Protein AF-A0A4Q5TP19-F1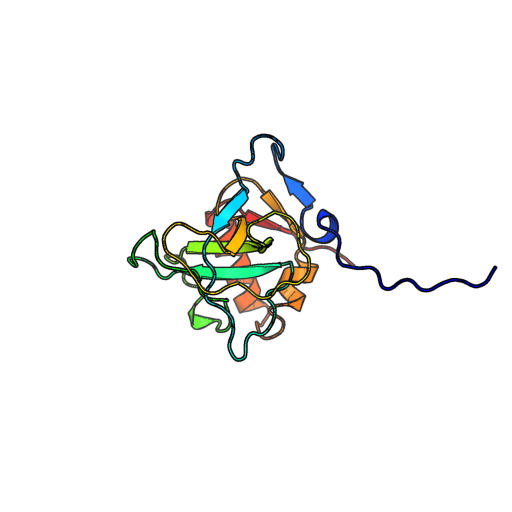 (afdb_monomer_lite)

Secondary structure (DSSP, 8-state):
--------PPPGGGTEEEES-TTT-TTEEEE-BPPPGGGPPEETT-EEEE-TTS-TTSPBEE--SGGG--TTSEEEEEEEETTEE-SEEPPPPP-TT---EEEE-SSSEEEEHHHHHHHTTTS-HHHHHHHHHHHHHTTEEEE----

Radius of gyration: 15.23 Å; chains: 1; bounding box: 36×41×43 Å

Sequence (147 aa):
MPVVARPLEPLFSDLVFHELDPSVGYARECINVTPPAASAPVQLGTVVFRAAGVDPTAAYAVLVNASDIVATNEFAVVFGNGFGYNANFVPNAIAAGAFNAVAFKRGPVQLKDYYIKLRHANLNATQFASLKEVLKKQGVIVELTVA

Foldseek 3Di:
DDPPPDDPQDDPCQWFVDDPDVVVCPQKDQFAEDFPPPLAKDFFFFKWKDDAPPDPNDHTYTDADLVRLDLRIFMWGFQFFQVDGDGIGRFDDDDPPGGTTMTGGADQTETECVVNCVNHVVDDPVSVVSNQVSCVVRNYHYDYDDD

pLDDT: mean 83.16, std 10.54, range [41.97, 94.81]

Structure (mmCIF, N/CA/C/O backbone):
data_AF-A0A4Q5TP19-F1
#
_entry.id   AF-A0A4Q5TP19-F1
#
loop_
_atom_site.group_PDB
_atom_site.id
_atom_site.type_symbol
_atom_site.label_atom_id
_atom_site.label_alt_id
_atom_site.label_comp_id
_atom_site.label_asym_id
_atom_site.label_entity_id
_atom_site.label_seq_id
_atom_site.pdbx_PDB_ins_code
_atom_site.Cartn_x
_atom_site.Cartn_y
_atom_site.Cartn_z
_atom_site.occupancy
_atom_site.B_iso_or_equiv
_atom_site.auth_seq_id
_atom_site.auth_comp_id
_atom_site.auth_asym_id
_atom_site.auth_atom_id
_atom_site.pdbx_PDB_model_num
ATOM 1 N N . MET A 1 1 ? -7.799 28.073 -29.304 1.00 54.41 1 MET A N 1
ATOM 2 C CA . MET A 1 1 ? -6.835 27.023 -28.908 1.00 54.41 1 MET A CA 1
ATOM 3 C C . MET A 1 1 ? -7.612 25.746 -28.638 1.00 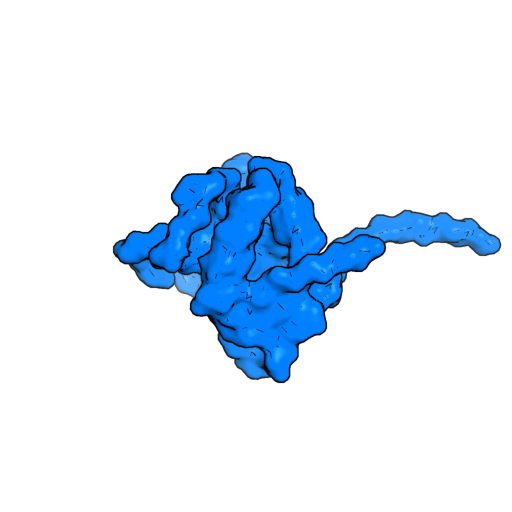54.41 1 MET A C 1
ATOM 5 O O . MET A 1 1 ? -8.566 25.827 -27.873 1.00 54.41 1 MET A O 1
ATOM 9 N N . PRO A 1 2 ? -7.281 24.609 -29.268 1.00 57.06 2 PRO A N 1
ATOM 10 C CA . PRO A 1 2 ? -7.881 23.336 -28.893 1.00 57.06 2 PRO A CA 1
ATOM 11 C C . PRO A 1 2 ? -7.386 22.954 -27.493 1.00 57.06 2 PRO A C 1
ATOM 13 O O . PRO A 1 2 ? -6.186 22.995 -27.222 1.00 57.06 2 PRO A O 1
ATOM 16 N N . VAL A 1 3 ? -8.312 22.624 -26.594 1.00 60.34 3 VAL A N 1
ATOM 17 C CA . VAL A 1 3 ? -7.978 22.084 -25.274 1.00 60.34 3 VAL A CA 1
ATOM 18 C C . VAL A 1 3 ? -7.505 20.653 -25.492 1.00 60.34 3 VAL A C 1
ATOM 20 O O . VAL A 1 3 ? -8.296 19.764 -25.797 1.00 60.34 3 VAL A O 1
ATOM 23 N N . VAL A 1 4 ? -6.197 20.437 -25.390 1.00 58.31 4 VAL A N 1
ATOM 24 C CA . VAL A 1 4 ? -5.630 19.091 -25.384 1.00 58.31 4 VAL A CA 1
ATOM 25 C C . VAL A 1 4 ? -5.934 18.497 -24.013 1.00 58.31 4 VAL A C 1
ATOM 27 O O . VAL A 1 4 ? -5.280 18.839 -23.029 1.00 58.31 4 VAL A O 1
ATOM 30 N N . ALA A 1 5 ? -6.947 17.636 -23.933 1.00 57.44 5 ALA A N 1
ATOM 31 C CA . ALA A 1 5 ? -7.187 16.818 -22.753 1.00 57.44 5 ALA A CA 1
ATOM 32 C C . ALA A 1 5 ? -6.022 15.826 -22.617 1.00 57.44 5 ALA A C 1
ATOM 34 O O . ALA A 1 5 ? -6.016 14.762 -23.234 1.00 57.44 5 ALA A O 1
ATOM 35 N N . ARG A 1 6 ? -4.983 16.201 -21.865 1.00 55.66 6 ARG A N 1
ATOM 36 C CA . ARG A 1 6 ? -3.969 15.242 -21.427 1.00 55.66 6 ARG A CA 1
ATOM 37 C C . ARG A 1 6 ? -4.607 14.357 -20.356 1.00 55.66 6 ARG A C 1
ATOM 39 O O . ARG A 1 6 ? -5.152 14.911 -19.401 1.00 55.66 6 ARG A O 1
ATOM 46 N N . PRO A 1 7 ? -4.528 13.021 -20.469 1.00 58.84 7 PRO A N 1
ATOM 47 C CA . PRO A 1 7 ? -4.758 12.165 -19.317 1.00 58.84 7 PRO A CA 1
ATOM 48 C C . PRO A 1 7 ? -3.805 12.636 -18.214 1.00 58.84 7 PRO A C 1
ATOM 50 O O . PRO A 1 7 ? -2.595 12.713 -18.436 1.00 58.84 7 PRO A O 1
ATOM 53 N N . LEU A 1 8 ? -4.346 13.045 -17.069 1.00 62.72 8 LEU A N 1
ATOM 54 C CA . LEU A 1 8 ? -3.537 13.319 -15.888 1.00 62.72 8 LEU A CA 1
ATOM 55 C C . LEU A 1 8 ? -3.012 11.968 -15.403 1.00 62.72 8 LEU A C 1
ATOM 57 O O . LEU A 1 8 ? -3.741 11.199 -14.780 1.00 62.72 8 LEU A O 1
ATOM 61 N N . GLU A 1 9 ? -1.768 11.655 -15.763 1.00 70.88 9 GLU A N 1
ATOM 62 C CA . GLU A 1 9 ? -1.016 10.591 -15.103 1.00 70.88 9 GLU A CA 1
ATOM 63 C C . GLU A 1 9 ? -1.028 10.875 -13.595 1.00 70.88 9 GLU A C 1
ATOM 65 O O . GLU A 1 9 ? -0.831 12.036 -13.213 1.00 70.88 9 GLU A O 1
ATOM 70 N N . PRO A 1 10 ? -1.262 9.863 -12.737 1.00 78.06 10 PRO A N 1
ATOM 71 C CA . PRO A 1 10 ? -1.218 10.059 -11.297 1.00 78.06 10 PRO A CA 1
ATOM 72 C C . PRO A 1 10 ? 0.094 10.743 -10.924 1.00 78.06 10 PRO A C 1
ATOM 74 O O . PRO A 1 10 ? 1.160 10.347 -11.411 1.00 78.06 10 PRO A O 1
ATOM 77 N N . LEU A 1 11 ? 0.032 11.770 -10.083 1.00 82.94 11 LEU A N 1
ATOM 78 C CA . LEU A 1 11 ? 1.214 12.414 -9.528 1.00 82.94 11 LEU A CA 1
ATOM 79 C C . LEU A 1 11 ? 1.455 11.897 -8.114 1.00 82.94 11 LEU A C 1
ATOM 81 O O . LEU A 1 11 ? 0.529 11.584 -7.366 1.00 82.94 11 LEU A O 1
ATOM 85 N N . PHE A 1 12 ? 2.719 11.878 -7.702 1.00 81.62 12 PHE A N 1
ATOM 86 C CA . PHE A 1 12 ? 3.080 11.513 -6.334 1.00 81.62 12 PHE A CA 1
ATOM 87 C C . PHE A 1 12 ? 2.402 12.421 -5.289 1.00 81.62 12 PHE A C 1
ATOM 89 O O . PHE A 1 12 ? 1.948 11.948 -4.248 1.00 81.62 12 PHE A O 1
ATOM 96 N N . SER A 1 13 ? 2.250 13.712 -5.610 1.00 80.25 13 SER A N 1
ATOM 97 C CA . SER A 1 13 ? 1.529 14.711 -4.806 1.00 80.25 13 SER A CA 1
ATOM 98 C C . SER A 1 13 ? 0.030 14.443 -4.674 1.00 80.25 13 SER A C 1
ATOM 100 O O . SER A 1 13 ? -0.637 15.028 -3.817 1.00 80.25 13 SER A O 1
ATOM 102 N N . ASP A 1 14 ? -0.531 13.582 -5.520 1.00 82.56 14 ASP A N 1
ATOM 103 C CA . ASP A 1 14 ? -1.933 13.198 -5.417 1.00 82.56 14 ASP A CA 1
ATOM 104 C C . ASP A 1 14 ? -2.140 12.056 -4.413 1.00 82.56 14 ASP A C 1
ATOM 106 O O . ASP A 1 14 ? -3.270 11.815 -3.992 1.00 82.56 14 ASP A O 1
ATOM 110 N N . LEU A 1 15 ? -1.060 11.389 -3.988 1.00 83.38 15 LEU A N 1
ATOM 111 C CA . LEU A 1 15 ? -1.072 10.438 -2.879 1.00 83.38 15 LEU A CA 1
ATOM 112 C C . LEU A 1 15 ? -0.522 11.058 -1.591 1.00 83.38 15 LEU A C 1
ATOM 114 O O . LEU A 1 15 ? -1.119 10.873 -0.537 1.00 83.38 15 LEU A O 1
ATOM 118 N N . VAL A 1 16 ? 0.602 11.774 -1.644 1.00 84.81 16 VAL A N 1
ATOM 119 C CA . VAL A 1 16 ? 1.260 12.309 -0.442 1.00 84.81 16 VAL A CA 1
ATOM 120 C C . VAL A 1 16 ? 0.783 13.728 -0.164 1.00 84.81 16 VAL A C 1
ATOM 122 O O . VAL A 1 16 ? 0.934 14.616 -1.001 1.00 84.81 16 VAL A O 1
ATOM 125 N N . PHE A 1 17 ? 0.211 13.939 1.021 1.00 83.88 17 PHE A N 1
ATOM 126 C CA . PHE A 1 17 ? -0.181 15.261 1.503 1.00 83.88 17 PHE A CA 1
ATOM 127 C C . PHE A 1 17 ? 0.954 15.933 2.277 1.00 83.88 17 PHE A C 1
ATOM 129 O O . PHE A 1 17 ? 1.294 17.079 1.998 1.00 83.88 17 PHE A O 1
ATOM 136 N N . HIS A 1 18 ? 1.564 15.209 3.216 1.00 83.62 18 HIS A N 1
ATOM 137 C CA . HIS A 1 18 ? 2.661 15.726 4.024 1.00 83.62 18 HIS A CA 1
ATOM 138 C C . HIS A 1 18 ? 3.605 14.602 4.454 1.00 83.62 18 HIS A C 1
ATOM 140 O O . HIS A 1 18 ? 3.174 13.515 4.840 1.00 83.62 18 HIS A O 1
ATOM 146 N N . GLU A 1 19 ? 4.900 14.890 4.425 1.00 82.12 19 GLU A N 1
ATOM 147 C CA . GLU A 1 19 ? 5.975 14.020 4.891 1.00 82.12 19 GLU A CA 1
ATOM 148 C C . GLU A 1 19 ? 6.973 14.906 5.645 1.00 82.12 19 GLU A C 1
ATOM 150 O O . GLU A 1 19 ? 7.344 15.965 5.144 1.00 82.12 19 GLU A O 1
ATOM 155 N N . LEU A 1 20 ? 7.367 14.499 6.859 1.00 72.31 20 LEU A N 1
ATOM 156 C CA . LEU A 1 20 ? 8.190 15.319 7.760 1.00 72.31 20 LEU A CA 1
ATOM 157 C C . LEU A 1 20 ? 9.528 15.742 7.125 1.00 72.31 20 LEU A C 1
ATOM 159 O O . LEU A 1 20 ? 9.926 16.895 7.252 1.00 72.31 20 LEU A O 1
ATOM 163 N N . ASP A 1 21 ? 10.211 14.807 6.459 1.00 72.38 21 ASP A N 1
ATOM 164 C CA . ASP A 1 21 ? 11.447 15.070 5.723 1.00 72.38 21 ASP A CA 1
ATOM 165 C C . ASP A 1 21 ? 11.666 14.021 4.610 1.00 72.38 21 ASP A C 1
ATOM 167 O O . ASP A 1 21 ? 12.207 12.935 4.857 1.00 72.38 21 ASP A O 1
ATOM 171 N N . PRO A 1 22 ? 11.265 14.334 3.365 1.00 70.50 22 PRO A N 1
ATOM 172 C CA . PRO A 1 22 ? 11.468 13.465 2.208 1.00 70.50 22 PRO A CA 1
ATOM 173 C C . PRO A 1 22 ? 12.936 13.158 1.895 1.00 70.50 22 PRO A C 1
ATOM 175 O O . PRO A 1 22 ? 13.220 12.148 1.251 1.00 70.50 22 PRO A O 1
ATOM 178 N N . SER A 1 23 ? 13.860 14.045 2.286 1.00 69.50 23 SER A N 1
ATOM 179 C CA . SER A 1 23 ? 15.272 13.967 1.894 1.00 69.50 23 SER A CA 1
ATOM 180 C C . SER A 1 23 ? 16.052 12.951 2.720 1.00 69.50 23 SER A C 1
ATOM 182 O O . SER A 1 23 ? 16.983 12.328 2.214 1.00 69.50 23 SER A O 1
ATOM 184 N N . VAL A 1 24 ? 15.622 12.730 3.962 1.00 67.25 24 VAL A N 1
ATOM 185 C CA . VAL A 1 24 ? 16.218 11.726 4.849 1.00 67.25 24 VAL A CA 1
ATOM 186 C C . VAL A 1 24 ? 15.564 10.353 4.661 1.00 67.25 24 VAL A C 1
ATOM 188 O O . VAL A 1 24 ? 16.145 9.331 5.014 1.00 67.25 24 VAL A O 1
ATOM 191 N N . GLY A 1 25 ? 14.374 10.303 4.053 1.00 66.25 25 GLY A N 1
ATOM 192 C CA . GLY A 1 25 ? 13.756 9.056 3.601 1.00 66.25 25 GLY A CA 1
ATOM 193 C C . GLY A 1 25 ? 13.283 8.129 4.722 1.00 66.25 25 GLY A C 1
ATOM 194 O O . GLY A 1 25 ? 13.006 6.967 4.453 1.00 66.25 25 GLY A O 1
ATOM 195 N N . TYR A 1 26 ? 13.139 8.618 5.959 1.00 70.50 26 TYR A N 1
ATOM 196 C CA . TYR A 1 26 ? 12.753 7.798 7.117 1.00 70.50 26 TYR A CA 1
ATOM 197 C C . TYR A 1 26 ? 11.467 6.989 6.921 1.00 70.50 26 TYR A C 1
ATOM 199 O O . TYR A 1 26 ? 11.329 5.921 7.512 1.00 70.50 26 TYR A O 1
ATOM 207 N N . ALA A 1 27 ? 10.523 7.506 6.130 1.00 78.69 27 ALA A N 1
ATOM 208 C CA . ALA A 1 27 ? 9.247 6.844 5.894 1.00 78.69 27 ALA A CA 1
ATOM 209 C C . ALA A 1 27 ? 9.245 5.910 4.674 1.00 78.69 27 ALA A C 1
ATOM 211 O O . ALA A 1 27 ? 8.352 5.068 4.539 1.00 78.69 27 ALA A O 1
ATOM 212 N N . ARG A 1 28 ? 10.219 6.070 3.773 1.00 86.88 28 ARG A N 1
ATOM 213 C CA . ARG A 1 28 ? 10.276 5.396 2.475 1.00 86.88 28 ARG A CA 1
ATOM 214 C C . ARG A 1 28 ? 11.174 4.176 2.592 1.00 86.88 28 ARG A C 1
ATOM 216 O O . ARG A 1 28 ? 12.386 4.300 2.718 1.00 86.88 28 ARG A O 1
ATOM 223 N N . GLU A 1 29 ? 10.584 2.994 2.503 1.00 87.25 29 GLU A N 1
ATOM 224 C CA . GLU A 1 29 ? 11.327 1.737 2.526 1.00 87.25 29 GLU A CA 1
ATOM 225 C C . GLU A 1 29 ? 11.228 1.023 1.180 1.00 87.25 29 GLU A C 1
ATOM 227 O O . GLU A 1 29 ? 10.169 0.971 0.546 1.00 87.25 29 GLU A O 1
ATOM 232 N N . CYS A 1 30 ? 12.343 0.425 0.767 1.00 88.19 30 CYS A N 1
ATOM 233 C CA . CYS A 1 30 ? 12.347 -0.558 -0.300 1.00 88.19 30 CYS A CA 1
ATOM 234 C C . CYS A 1 30 ? 11.818 -1.883 0.261 1.00 88.19 30 CYS A C 1
ATOM 236 O O . CYS A 1 30 ? 12.302 -2.375 1.281 1.00 88.19 30 CYS A O 1
ATOM 238 N N . ILE A 1 31 ? 10.817 -2.458 -0.398 1.00 89.12 31 ILE A N 1
ATOM 239 C CA . ILE A 1 31 ? 10.170 -3.698 0.026 1.00 89.12 31 ILE A CA 1
ATOM 240 C C . ILE A 1 31 ? 10.068 -4.683 -1.135 1.00 89.12 31 ILE A C 1
ATOM 242 O O . ILE A 1 31 ? 10.169 -4.322 -2.310 1.00 89.12 31 ILE A O 1
ATOM 246 N N . ASN A 1 32 ? 9.841 -5.945 -0.784 1.00 90.50 32 ASN A N 1
ATOM 247 C CA . ASN A 1 32 ? 9.454 -6.974 -1.735 1.00 90.50 32 ASN A CA 1
ATOM 248 C C . ASN A 1 32 ? 7.947 -7.154 -1.703 1.00 90.50 32 ASN A C 1
ATOM 250 O O . ASN A 1 32 ? 7.388 -7.449 -0.651 1.00 90.50 32 ASN A O 1
ATOM 254 N N . VAL A 1 33 ? 7.302 -6.994 -2.851 1.00 89.56 33 VAL A N 1
ATOM 255 C CA . VAL A 1 33 ? 5.879 -7.265 -3.053 1.00 89.56 33 VAL A CA 1
ATOM 256 C C . VAL A 1 33 ? 5.754 -8.490 -3.946 1.00 89.56 33 VAL A C 1
ATOM 258 O O . VAL A 1 33 ? 6.377 -8.566 -5.007 1.00 89.56 33 VAL A O 1
ATOM 261 N N . THR A 1 34 ? 4.953 -9.458 -3.515 1.00 89.19 34 THR A N 1
ATOM 262 C CA . THR A 1 34 ? 4.598 -10.624 -4.324 1.00 89.19 34 THR A CA 1
ATOM 263 C C . THR A 1 34 ? 3.833 -10.143 -5.557 1.00 89.19 34 THR A C 1
ATOM 265 O O . THR A 1 34 ? 2.834 -9.436 -5.387 1.00 89.19 34 THR A O 1
ATOM 268 N N . PRO A 1 35 ? 4.269 -10.486 -6.785 1.00 80.94 35 PRO A N 1
ATOM 269 C CA . PRO A 1 35 ? 3.565 -10.083 -7.993 1.00 80.94 35 PRO A CA 1
ATOM 270 C C . PRO A 1 35 ? 2.095 -10.521 -7.933 1.00 80.94 35 PRO A C 1
ATOM 272 O O . PRO A 1 35 ? 1.823 -11.685 -7.622 1.00 80.94 35 PRO A O 1
ATOM 275 N N . PRO A 1 36 ? 1.141 -9.622 -8.226 1.00 81.00 36 PRO A N 1
ATOM 276 C CA . PRO A 1 36 ? -0.259 -9.998 -8.349 1.00 81.00 36 PRO A CA 1
ATOM 277 C C . PRO A 1 36 ? -0.457 -11.091 -9.407 1.00 81.00 36 PRO A C 1
ATOM 279 O O . PRO A 1 36 ? 0.344 -11.237 -10.337 1.00 81.00 36 PRO A O 1
ATOM 282 N N . ALA A 1 37 ? -1.551 -11.847 -9.288 1.00 77.31 37 ALA A N 1
ATOM 283 C CA . ALA A 1 37 ? -1.896 -12.885 -10.255 1.00 77.31 37 ALA A CA 1
ATOM 284 C C . ALA A 1 37 ? -1.905 -12.332 -11.693 1.00 77.31 37 ALA A C 1
ATOM 286 O O . ALA A 1 37 ? -2.269 -11.179 -11.927 1.00 77.31 37 ALA A O 1
ATOM 287 N N . ALA A 1 38 ? -1.482 -13.163 -12.649 1.00 77.56 38 ALA A N 1
ATOM 288 C CA . ALA A 1 38 ? -1.355 -12.798 -14.063 1.00 77.56 38 ALA A CA 1
ATOM 289 C C . ALA A 1 38 ? -0.457 -11.571 -14.335 1.00 77.56 38 ALA A C 1
ATOM 291 O O . ALA A 1 38 ? -0.640 -10.889 -15.341 1.00 77.56 38 ALA A O 1
ATOM 292 N N . SER A 1 39 ? 0.504 -11.283 -13.446 1.00 77.88 39 SER A N 1
ATOM 293 C CA . SER A 1 39 ? 1.394 -10.120 -13.565 1.00 77.88 39 SER A CA 1
ATOM 294 C C . SER A 1 39 ? 0.628 -8.796 -13.649 1.00 77.88 39 SER A C 1
ATOM 296 O O . SER A 1 39 ? 1.077 -7.855 -14.306 1.00 77.88 39 SER A O 1
ATOM 298 N N . ALA A 1 40 ? -0.536 -8.719 -12.989 1.00 83.81 40 ALA A N 1
ATOM 299 C CA . ALA A 1 40 ? -1.299 -7.483 -12.928 1.00 83.81 40 ALA A CA 1
ATOM 300 C C . ALA A 1 40 ? -0.456 -6.379 -12.266 1.00 83.81 40 ALA A C 1
ATOM 302 O O . ALA A 1 40 ? 0.312 -6.650 -11.333 1.00 83.81 40 ALA A O 1
ATOM 303 N N . PRO A 1 41 ? -0.553 -5.135 -12.753 1.00 86.44 41 PRO A N 1
ATOM 304 C CA . PRO A 1 41 ? 0.336 -4.095 -12.291 1.00 86.44 41 PRO A CA 1
ATOM 305 C C . PRO A 1 41 ? -0.077 -3.591 -10.904 1.00 86.44 41 PRO A C 1
ATOM 307 O O . PRO A 1 41 ? -1.258 -3.434 -10.592 1.00 86.44 41 PRO A O 1
ATOM 310 N N . VAL A 1 42 ? 0.925 -3.314 -10.075 1.00 89.44 42 VAL A N 1
ATOM 311 C CA . VAL A 1 42 ? 0.776 -2.616 -8.802 1.00 89.44 42 VAL A CA 1
ATOM 312 C C . VAL A 1 42 ? 0.725 -1.122 -9.087 1.00 89.44 42 VAL A C 1
ATOM 314 O O . VAL A 1 42 ? 1.609 -0.547 -9.724 1.00 89.44 42 VAL A O 1
ATOM 317 N N . GLN A 1 43 ? -0.343 -0.498 -8.610 1.00 91.19 43 GLN A N 1
ATOM 318 C CA . GLN A 1 43 ? -0.638 0.905 -8.864 1.00 91.19 43 GLN A CA 1
ATOM 319 C C . GLN A 1 43 ? -0.363 1.756 -7.624 1.00 91.19 43 GLN A C 1
ATOM 321 O O . GLN A 1 43 ? -0.394 1.265 -6.492 1.00 91.19 43 GLN A O 1
ATOM 326 N N . LEU A 1 44 ? -0.152 3.054 -7.831 1.00 89.44 44 LEU A N 1
ATOM 327 C CA . LEU A 1 44 ? -0.031 4.040 -6.758 1.00 89.44 44 LEU A CA 1
ATOM 328 C C . LEU A 1 44 ? -1.190 3.921 -5.756 1.00 89.44 44 LEU A C 1
ATOM 330 O O . LEU A 1 44 ? -2.360 3.859 -6.153 1.00 89.44 44 LEU A O 1
ATOM 334 N N . GLY A 1 45 ? -0.852 3.899 -4.463 1.00 88.88 45 GLY A N 1
ATOM 335 C CA . GLY A 1 45 ? -1.820 3.796 -3.367 1.00 88.88 45 GLY A CA 1
ATOM 336 C C . GLY A 1 45 ? -2.254 2.364 -3.045 1.00 88.88 45 GLY A C 1
ATOM 337 O O . GLY A 1 45 ? -3.109 2.172 -2.181 1.00 88.88 45 GLY A O 1
ATOM 338 N N . THR A 1 46 ? -1.673 1.353 -3.703 1.00 93.06 46 THR A N 1
ATOM 339 C CA . THR A 1 46 ? -1.907 -0.052 -3.342 1.00 93.06 46 THR A CA 1
ATOM 340 C C . THR A 1 46 ? -1.397 -0.304 -1.928 1.00 93.06 46 THR A C 1
ATOM 342 O O . THR A 1 46 ? -0.269 0.051 -1.587 1.00 93.06 46 THR A O 1
ATOM 345 N N . VAL A 1 47 ? -2.231 -0.945 -1.113 1.00 93.38 47 VAL A N 1
ATOM 346 C CA . VAL A 1 47 ? -1.861 -1.334 0.251 1.00 93.38 47 VAL A CA 1
ATOM 347 C C . VAL A 1 47 ? -1.439 -2.783 0.210 1.00 93.38 47 VAL A C 1
ATOM 349 O O . VAL A 1 47 ? -2.116 -3.623 -0.385 1.00 93.38 47 VAL A O 1
ATOM 352 N N . VAL A 1 48 ? -0.304 -3.057 0.826 1.00 94.50 48 VAL A N 1
ATOM 353 C CA . VAL A 1 48 ? 0.264 -4.390 0.939 1.00 94.50 48 VAL A CA 1
ATOM 354 C C . VAL A 1 48 ? 0.403 -4.738 2.411 1.00 94.50 48 VAL A C 1
ATOM 356 O O . VAL A 1 48 ? 0.556 -3.85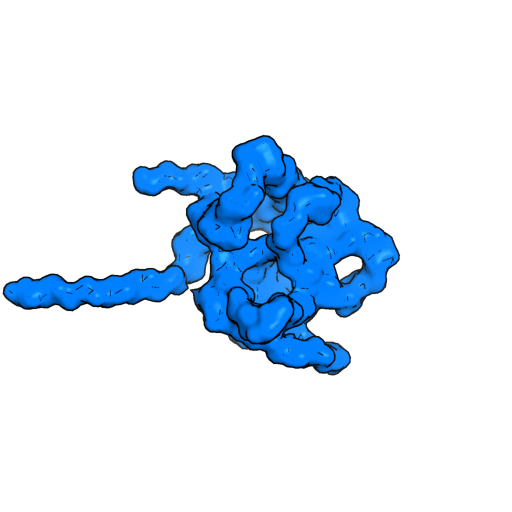2 3.254 1.00 94.50 48 VAL A O 1
ATOM 359 N N . PHE A 1 49 ? 0.330 -6.023 2.729 1.00 94.81 49 PHE A N 1
ATOM 360 C CA . PHE A 1 49 ? 0.422 -6.509 4.094 1.00 94.81 49 PHE A CA 1
ATOM 361 C C . PHE A 1 49 ? 1.359 -7.707 4.198 1.00 94.81 49 PHE A C 1
ATOM 363 O O . PHE A 1 49 ? 1.608 -8.427 3.229 1.00 94.81 49 PHE A O 1
ATOM 370 N N . ARG A 1 50 ? 1.861 -7.923 5.407 1.00 93.50 50 ARG A N 1
ATOM 371 C CA . ARG A 1 50 ? 2.576 -9.126 5.807 1.00 93.50 50 ARG A CA 1
ATOM 372 C C . ARG A 1 50 ? 2.014 -9.608 7.134 1.00 93.50 50 ARG A C 1
ATOM 374 O O . ARG A 1 50 ? 1.845 -8.823 8.067 1.00 93.50 50 ARG A O 1
ATOM 381 N N . ALA A 1 51 ? 1.702 -10.898 7.202 1.00 92.81 51 ALA A N 1
ATOM 382 C CA . ALA A 1 51 ? 1.143 -11.495 8.404 1.00 92.81 51 ALA A CA 1
ATOM 383 C C . ALA A 1 51 ? 2.131 -11.435 9.580 1.00 92.81 51 ALA A C 1
ATOM 385 O O . ALA A 1 51 ? 3.348 -11.541 9.401 1.00 92.81 51 ALA A O 1
ATOM 386 N N . ALA A 1 52 ? 1.593 -11.279 10.788 1.00 88.56 52 ALA A N 1
ATOM 387 C CA . ALA A 1 52 ? 2.382 -11.298 12.014 1.00 88.56 52 ALA A CA 1
ATOM 388 C C . ALA A 1 52 ? 3.145 -12.625 12.175 1.00 88.56 52 ALA A C 1
ATOM 390 O O . ALA A 1 52 ? 2.606 -13.695 11.898 1.00 88.56 52 ALA A O 1
ATOM 391 N N . GLY A 1 53 ? 4.388 -12.560 12.660 1.00 86.06 53 GLY A N 1
ATOM 392 C CA . GLY A 1 53 ? 5.194 -13.751 12.961 1.00 86.06 53 GLY A CA 1
ATOM 393 C C . GLY A 1 53 ? 5.802 -14.459 11.745 1.00 86.06 53 GLY A C 1
ATOM 394 O O . GLY A 1 53 ? 6.496 -15.457 11.920 1.00 86.06 53 GLY A O 1
ATOM 395 N N . VAL A 1 54 ? 5.583 -13.948 10.530 1.00 89.31 54 VAL A N 1
ATOM 396 C CA . VAL A 1 54 ? 6.316 -14.382 9.333 1.00 89.31 54 VAL A CA 1
ATOM 397 C C . VAL A 1 54 ? 7.724 -13.774 9.345 1.00 89.31 54 VAL A C 1
ATOM 399 O O . VAL A 1 54 ? 7.957 -12.736 9.966 1.00 89.31 54 VAL A O 1
ATOM 402 N N . ASP A 1 55 ? 8.663 -14.422 8.651 1.00 86.75 55 ASP A N 1
ATOM 403 C CA . ASP A 1 55 ? 10.025 -13.927 8.440 1.00 86.75 55 ASP A CA 1
ATOM 404 C C . ASP A 1 55 ? 10.026 -12.427 8.046 1.00 86.75 55 ASP A C 1
ATOM 406 O O . ASP A 1 55 ? 9.357 -12.044 7.079 1.00 86.75 55 ASP A O 1
ATOM 410 N N . PRO A 1 56 ? 10.778 -11.557 8.754 1.00 81.88 56 PRO A N 1
ATOM 411 C CA . PRO A 1 56 ? 10.904 -10.134 8.430 1.00 81.88 56 PRO A CA 1
ATOM 412 C C . PRO A 1 56 ? 11.459 -9.828 7.032 1.00 81.88 56 PRO A C 1
ATOM 414 O O . PRO A 1 56 ? 11.381 -8.678 6.589 1.00 81.88 56 PRO A O 1
ATOM 417 N N . THR A 1 57 ? 12.014 -10.819 6.338 1.00 83.56 57 THR A N 1
ATOM 418 C CA . THR A 1 57 ? 12.485 -10.739 4.949 1.00 83.56 57 THR A CA 1
ATOM 419 C C . THR A 1 57 ? 11.455 -11.238 3.933 1.00 83.56 57 THR A C 1
ATOM 421 O O . THR A 1 57 ? 11.625 -11.016 2.733 1.00 83.56 57 THR A O 1
ATOM 424 N N . ALA A 1 58 ? 10.356 -11.852 4.390 1.00 88.19 58 ALA A N 1
ATOM 425 C CA . ALA A 1 58 ? 9.291 -12.320 3.517 1.00 88.19 58 ALA A CA 1
ATOM 426 C C . ALA A 1 58 ? 8.629 -11.157 2.774 1.00 88.19 58 ALA A C 1
ATOM 428 O O . ALA A 1 58 ? 8.461 -10.053 3.309 1.00 88.19 58 ALA A O 1
ATOM 429 N N . ALA A 1 59 ? 8.227 -11.435 1.536 1.00 90.44 59 ALA A N 1
ATOM 430 C CA . ALA A 1 59 ? 7.540 -10.474 0.696 1.00 90.44 59 ALA A CA 1
ATOM 431 C C . ALA A 1 59 ? 6.144 -10.140 1.239 1.00 90.44 59 ALA A C 1
ATOM 433 O O . ALA A 1 59 ? 5.457 -10.976 1.825 1.00 90.44 59 ALA A O 1
ATOM 434 N N . TYR A 1 60 ? 5.718 -8.907 0.995 1.00 92.81 60 TYR A N 1
ATOM 435 C CA . TYR A 1 60 ? 4.365 -8.448 1.244 1.00 92.81 60 TYR A CA 1
ATOM 436 C C . TYR A 1 60 ? 3.417 -9.007 0.180 1.00 92.81 60 TYR A C 1
ATOM 438 O O . TYR A 1 60 ? 3.781 -9.158 -0.989 1.00 92.81 60 TYR A O 1
ATOM 446 N N . ALA A 1 61 ? 2.183 -9.281 0.578 1.00 92.56 61 ALA A N 1
ATOM 447 C CA . ALA A 1 61 ? 1.083 -9.589 -0.322 1.00 92.56 61 ALA A CA 1
ATOM 448 C C . ALA A 1 61 ? 0.231 -8.335 -0.547 1.00 92.56 61 ALA A C 1
ATOM 450 O O . ALA A 1 61 ? 0.125 -7.480 0.332 1.00 92.56 61 ALA A O 1
ATOM 451 N N . VAL A 1 62 ? -0.398 -8.214 -1.716 1.00 92.31 62 VAL A N 1
ATOM 452 C CA . VAL A 1 62 ? -1.392 -7.157 -1.945 1.00 92.31 62 VAL A CA 1
ATOM 453 C C . VAL A 1 62 ? -2.614 -7.423 -1.071 1.00 92.31 62 VAL A C 1
ATOM 455 O O . VAL A 1 62 ? -3.107 -8.549 -1.017 1.00 92.31 62 VAL A O 1
ATOM 458 N N . LEU A 1 63 ? -3.101 -6.387 -0.385 1.00 92.31 63 LEU A N 1
ATOM 459 C CA . LEU A 1 63 ? -4.340 -6.468 0.375 1.00 92.31 63 LEU A CA 1
ATOM 460 C C . LEU A 1 63 ? -5.507 -6.625 -0.605 1.00 92.31 63 LEU A C 1
ATOM 462 O O . LEU A 1 63 ? -5.792 -5.714 -1.373 1.00 92.31 63 LEU A O 1
ATOM 466 N N . VAL A 1 64 ? -6.160 -7.786 -0.586 1.00 88.31 64 VAL A N 1
ATOM 467 C CA . VAL A 1 64 ? -7.337 -8.068 -1.428 1.00 88.31 64 VAL A CA 1
ATOM 468 C C . VAL A 1 64 ? -8.563 -8.326 -0.562 1.00 88.31 64 VAL A C 1
ATOM 470 O O . VAL A 1 64 ? -9.650 -7.850 -0.882 1.00 88.31 64 VAL A O 1
ATOM 473 N N . ASN A 1 65 ? -8.400 -9.041 0.554 1.00 88.81 65 ASN A N 1
ATOM 474 C CA . ASN A 1 65 ? -9.506 -9.439 1.412 1.00 88.81 65 ASN A CA 1
ATOM 475 C C . ASN A 1 65 ? -9.531 -8.626 2.703 1.00 88.81 65 ASN A C 1
ATOM 477 O O . ASN A 1 65 ? -8.505 -8.360 3.325 1.00 88.81 65 ASN A O 1
ATOM 481 N N . ALA A 1 66 ? -10.734 -8.300 3.170 1.00 89.94 66 ALA A N 1
ATOM 482 C CA . ALA A 1 66 ? -10.906 -7.603 4.440 1.00 89.94 66 ALA A CA 1
ATOM 483 C C . ALA A 1 66 ? -10.448 -8.427 5.658 1.00 89.94 66 ALA A C 1
ATOM 485 O O . ALA A 1 66 ? -10.124 -7.848 6.691 1.00 89.94 66 ALA A O 1
ATOM 486 N N . SER A 1 67 ? -10.397 -9.760 5.543 1.00 90.81 67 SER A N 1
ATOM 487 C CA . SER A 1 67 ? -9.879 -10.653 6.590 1.00 90.81 67 SER A CA 1
ATOM 488 C C . SER A 1 67 ? -8.408 -10.408 6.916 1.00 90.81 67 SER A C 1
ATOM 490 O O . SER A 1 67 ? -7.972 -10.736 8.014 1.00 90.81 67 SER A O 1
ATOM 492 N N . ASP A 1 68 ? -7.655 -9.819 5.986 1.00 92.06 68 ASP A N 1
ATOM 493 C CA . ASP A 1 68 ? -6.225 -9.554 6.143 1.00 92.06 68 ASP A CA 1
ATOM 494 C C . ASP A 1 68 ? -5.954 -8.232 6.888 1.00 92.06 68 ASP A C 1
ATOM 496 O O . ASP A 1 68 ? -4.817 -7.956 7.286 1.00 92.06 68 ASP A O 1
ATOM 500 N N . ILE A 1 69 ? -7.003 -7.432 7.139 1.00 91.88 69 ILE A N 1
ATOM 501 C CA . ILE A 1 69 ? -6.968 -6.198 7.938 1.00 91.88 69 ILE A CA 1
ATOM 502 C C . ILE A 1 69 ? -6.931 -6.569 9.428 1.00 91.88 69 ILE A C 1
ATOM 504 O O . ILE A 1 69 ? -7.889 -6.388 10.181 1.00 91.88 69 ILE A O 1
ATOM 508 N N . VAL A 1 70 ? -5.800 -7.124 9.855 1.00 92.81 70 VAL A N 1
ATOM 509 C CA . VAL A 1 70 ? -5.556 -7.574 11.228 1.00 92.81 70 VAL A CA 1
ATOM 510 C C . VAL A 1 70 ? -4.548 -6.652 11.898 1.00 92.81 70 VAL A C 1
ATOM 512 O O . VAL A 1 70 ? -3.483 -6.388 11.355 1.00 92.81 70 VAL A O 1
ATOM 515 N N . ALA A 1 71 ? -4.848 -6.193 13.114 1.00 88.75 71 ALA A N 1
ATOM 516 C CA . ALA A 1 71 ? -4.033 -5.201 13.822 1.00 88.75 71 ALA A CA 1
ATOM 517 C C . ALA A 1 71 ? -2.594 -5.643 14.149 1.00 88.75 71 ALA A C 1
ATOM 519 O O . ALA A 1 71 ? -1.762 -4.799 14.467 1.00 88.75 71 ALA A O 1
ATOM 520 N N . THR A 1 72 ? -2.312 -6.945 14.118 1.00 91.06 72 THR A N 1
ATOM 521 C CA . THR A 1 72 ? -0.974 -7.505 14.343 1.00 91.06 72 THR A CA 1
ATOM 522 C C . THR A 1 72 ? -0.150 -7.611 13.062 1.00 91.06 72 THR A C 1
ATOM 524 O O . THR A 1 72 ? 1.054 -7.836 13.146 1.00 91.06 72 THR A O 1
ATOM 527 N N . ASN A 1 73 ? -0.781 -7.492 11.890 1.00 93.00 73 ASN A N 1
ATOM 528 C CA . ASN A 1 73 ? -0.088 -7.536 10.608 1.00 93.00 73 ASN A CA 1
ATOM 529 C C . ASN A 1 73 ? 0.683 -6.235 10.377 1.00 93.00 73 ASN A C 1
ATOM 531 O O . ASN A 1 73 ? 0.329 -5.173 10.890 1.00 93.00 73 ASN A O 1
ATOM 535 N N . GLU A 1 74 ? 1.731 -6.320 9.568 1.00 91.69 74 GLU A N 1
ATOM 536 C CA . GLU A 1 74 ? 2.449 -5.145 9.090 1.00 91.69 74 GLU A CA 1
ATOM 537 C C . GLU A 1 74 ? 1.856 -4.696 7.758 1.00 91.69 74 GLU A C 1
ATOM 539 O O . GLU A 1 74 ? 1.747 -5.502 6.835 1.00 91.69 74 GLU A O 1
ATOM 544 N N . PHE A 1 75 ? 1.523 -3.413 7.635 1.00 93.44 75 PHE A N 1
ATOM 545 C CA . PHE A 1 75 ? 1.031 -2.822 6.392 1.00 93.44 75 PHE A CA 1
ATOM 546 C C . PHE A 1 75 ? 2.040 -1.840 5.803 1.00 93.44 75 PHE A C 1
ATOM 548 O O . PHE A 1 75 ? 2.848 -1.243 6.519 1.00 93.44 75 PHE A O 1
ATOM 555 N N . ALA A 1 76 ? 1.975 -1.660 4.488 1.00 92.50 76 ALA A N 1
ATOM 556 C CA . ALA A 1 76 ? 2.692 -0.611 3.783 1.00 92.50 76 ALA A CA 1
ATOM 557 C C . ALA A 1 76 ? 1.873 -0.088 2.595 1.00 92.50 76 ALA A C 1
ATOM 559 O O . ALA A 1 76 ? 1.067 -0.818 2.013 1.00 92.50 76 ALA A O 1
ATOM 560 N N . VAL A 1 77 ? 2.086 1.175 2.220 1.00 93.00 77 VAL A N 1
ATOM 561 C CA . VAL A 1 77 ? 1.434 1.798 1.055 1.00 93.00 77 VAL A CA 1
ATOM 562 C C . VAL A 1 77 ? 2.450 1.997 -0.059 1.00 93.00 77 VAL A C 1
ATOM 564 O O . VAL A 1 77 ? 3.408 2.752 0.097 1.00 93.00 77 VAL A O 1
ATOM 567 N N . VAL A 1 78 ? 2.245 1.321 -1.186 1.00 92.56 78 VAL A N 1
ATOM 568 C CA . VAL A 1 78 ? 3.163 1.343 -2.328 1.00 92.56 78 VAL A CA 1
ATOM 569 C C . VAL A 1 78 ? 2.988 2.628 -3.129 1.00 92.56 78 VAL A C 1
ATOM 571 O O . VAL A 1 78 ? 1.866 3.033 -3.455 1.00 92.56 78 VAL A O 1
ATOM 574 N N . PHE A 1 79 ? 4.115 3.244 -3.488 1.00 90.38 79 PHE A N 1
ATOM 575 C CA . PHE A 1 79 ? 4.136 4.447 -4.320 1.00 90.38 79 PHE A CA 1
ATOM 576 C C . PHE A 1 79 ? 5.058 4.370 -5.539 1.00 90.38 79 PHE A C 1
ATOM 578 O O . PHE A 1 79 ? 5.120 5.317 -6.325 1.00 90.38 79 PHE A O 1
ATOM 585 N N . GLY A 1 80 ? 5.771 3.262 -5.721 1.00 88.94 80 GLY A N 1
ATOM 586 C CA . GLY A 1 80 ? 6.637 3.097 -6.873 1.00 88.94 80 GLY A CA 1
ATOM 587 C C . GLY A 1 80 ? 7.368 1.766 -6.919 1.00 88.94 80 GLY A C 1
ATOM 588 O O . GLY A 1 80 ? 7.143 0.881 -6.092 1.00 88.94 80 GLY A O 1
ATOM 589 N N . ASN A 1 81 ? 8.255 1.643 -7.902 1.00 86.62 81 ASN A N 1
ATOM 590 C CA . ASN A 1 81 ? 9.080 0.458 -8.114 1.00 86.62 81 ASN A CA 1
ATOM 591 C C . ASN A 1 81 ? 10.393 0.546 -7.312 1.00 86.62 81 ASN A C 1
ATOM 593 O O . ASN A 1 81 ? 10.666 1.547 -6.659 1.00 86.62 81 ASN A O 1
ATOM 597 N N . GLY A 1 82 ? 11.247 -0.476 -7.393 1.00 79.88 82 GLY A N 1
ATOM 598 C CA . GLY A 1 82 ? 12.537 -0.504 -6.684 1.00 79.88 82 GLY A CA 1
ATOM 599 C C . GLY A 1 82 ? 13.526 0.631 -7.016 1.00 79.88 82 GLY A C 1
ATOM 600 O O . GLY A 1 82 ? 14.567 0.716 -6.373 1.00 79.88 82 GLY A O 1
ATOM 601 N N . PHE A 1 83 ? 13.223 1.503 -7.987 1.00 79.44 83 PHE A N 1
ATOM 602 C CA . PHE A 1 83 ? 14.065 2.638 -8.384 1.00 79.44 83 PHE A CA 1
ATOM 603 C C . PHE A 1 83 ? 13.493 4.002 -7.976 1.00 79.44 83 PHE A C 1
ATOM 605 O O . PHE A 1 83 ? 14.197 5.006 -8.068 1.00 79.44 83 PHE A O 1
ATOM 612 N N . GLY A 1 84 ? 12.234 4.064 -7.533 1.00 83.12 84 GLY A N 1
ATOM 613 C CA . GLY A 1 84 ? 11.585 5.307 -7.133 1.00 83.12 84 GLY A CA 1
ATOM 614 C C . GLY A 1 84 ? 10.121 5.373 -7.547 1.00 83.12 84 GLY A C 1
ATOM 615 O O . GLY A 1 84 ? 9.466 4.355 -7.768 1.00 83.12 84 GLY A O 1
ATOM 616 N N . TYR A 1 85 ? 9.601 6.600 -7.631 1.00 86.94 85 TYR A N 1
ATOM 617 C CA . TYR A 1 85 ? 8.206 6.846 -7.976 1.00 86.94 85 TYR A CA 1
ATOM 618 C C . TYR A 1 85 ? 7.828 6.215 -9.319 1.00 86.94 85 TYR A C 1
ATOM 620 O O . TYR A 1 85 ? 8.457 6.475 -10.345 1.00 86.94 85 TYR A O 1
ATOM 628 N N . ASN A 1 86 ? 6.760 5.424 -9.307 1.00 87.38 86 ASN A N 1
ATOM 629 C CA . ASN A 1 86 ? 6.138 4.906 -10.511 1.00 87.38 86 ASN A CA 1
ATOM 630 C C . ASN A 1 86 ? 4.650 4.674 -10.236 1.00 87.38 86 ASN A C 1
ATOM 632 O O . ASN A 1 86 ? 4.292 3.885 -9.361 1.00 87.38 86 ASN A O 1
ATOM 636 N N . ALA A 1 87 ? 3.785 5.359 -10.984 1.00 86.00 87 ALA A N 1
ATOM 637 C CA . ALA A 1 87 ? 2.342 5.292 -10.787 1.00 86.00 87 ALA A CA 1
ATOM 638 C C . ALA A 1 87 ? 1.755 3.895 -11.057 1.00 86.00 87 ALA A C 1
ATOM 640 O O . ALA A 1 87 ? 0.691 3.561 -10.527 1.00 86.00 87 ALA A O 1
ATOM 641 N N . ASN A 1 88 ? 2.421 3.101 -11.901 1.00 88.38 88 ASN A N 1
ATOM 642 C CA . ASN A 1 88 ? 1.929 1.817 -12.375 1.00 88.38 88 ASN A CA 1
ATOM 643 C C . ASN A 1 88 ? 3.097 0.926 -12.821 1.00 88.38 88 ASN A C 1
ATOM 645 O O . ASN A 1 88 ? 3.741 1.205 -13.832 1.00 88.38 88 ASN A O 1
ATOM 649 N N . PHE A 1 89 ? 3.373 -0.160 -12.101 1.00 87.75 89 PHE A N 1
ATOM 650 C CA . PHE A 1 89 ? 4.471 -1.067 -12.444 1.00 87.75 89 PHE A CA 1
ATOM 651 C C . PHE A 1 89 ? 4.114 -2.524 -12.168 1.00 87.75 89 PHE A C 1
ATOM 653 O O . PHE A 1 89 ? 3.352 -2.834 -11.260 1.00 87.75 89 PHE A O 1
ATOM 660 N N . VAL A 1 90 ? 4.701 -3.441 -12.930 1.00 86.31 90 VAL A N 1
ATOM 661 C CA . VAL A 1 90 ? 4.638 -4.874 -12.625 1.00 86.31 90 VAL A CA 1
ATOM 662 C C . VAL A 1 90 ? 5.851 -5.208 -11.755 1.00 86.31 90 VAL A C 1
ATOM 664 O O . VAL A 1 90 ? 6.975 -4.953 -12.195 1.00 86.31 90 VAL A O 1
ATOM 667 N N . PRO A 1 91 ? 5.675 -5.732 -10.527 1.00 83.12 91 PRO A N 1
ATOM 668 C CA . PRO A 1 91 ? 6.807 -6.132 -9.705 1.00 83.12 91 PRO A CA 1
ATOM 669 C C . PRO A 1 91 ? 7.627 -7.205 -10.423 1.00 83.12 91 PRO A C 1
ATOM 671 O O . PRO A 1 91 ? 7.086 -8.218 -10.869 1.00 83.12 91 PRO A O 1
ATOM 674 N N . ASN A 1 92 ? 8.938 -6.990 -10.518 1.00 75.38 92 ASN A N 1
ATOM 675 C CA . ASN A 1 92 ? 9.850 -8.019 -11.006 1.00 75.38 92 ASN A CA 1
ATOM 676 C C . ASN A 1 92 ? 9.815 -9.241 -10.077 1.00 75.38 92 ASN A C 1
ATOM 678 O O . ASN A 1 92 ? 9.479 -9.127 -8.890 1.0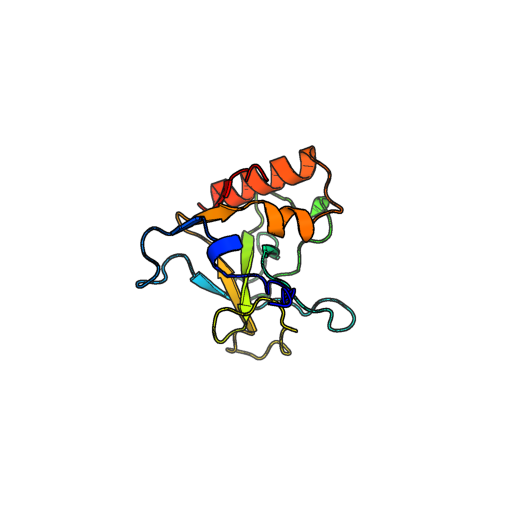0 75.38 92 ASN A O 1
ATOM 682 N N . ALA A 1 93 ? 10.200 -10.400 -10.618 1.00 72.94 93 ALA A N 1
ATOM 683 C CA . ALA A 1 93 ? 10.384 -11.610 -9.827 1.00 72.94 93 ALA A CA 1
ATOM 684 C C . ALA A 1 93 ? 11.296 -11.320 -8.624 1.00 72.94 93 ALA A C 1
ATOM 686 O O . ALA A 1 93 ? 12.333 -10.669 -8.761 1.00 72.94 93 ALA A O 1
ATOM 687 N N . ILE A 1 94 ? 10.879 -11.780 -7.444 1.00 74.56 94 ILE A N 1
ATOM 688 C CA . ILE A 1 94 ? 11.613 -11.550 -6.200 1.00 74.56 94 ILE A CA 1
ATOM 689 C C . ILE A 1 94 ? 12.939 -12.311 -6.289 1.00 74.56 94 ILE A C 1
ATOM 691 O O . ILE A 1 94 ? 12.948 -13.539 -6.366 1.00 74.56 94 ILE A O 1
ATOM 695 N N . ALA A 1 95 ? 14.053 -11.581 -6.281 1.00 65.44 95 ALA A N 1
ATOM 696 C CA . ALA A 1 95 ? 15.398 -12.139 -6.216 1.00 65.44 95 ALA A CA 1
ATOM 697 C C . ALA A 1 95 ? 16.014 -11.845 -4.841 1.00 65.44 95 ALA A C 1
ATOM 699 O O . ALA A 1 95 ? 15.736 -10.810 -4.232 1.00 65.44 95 ALA A O 1
ATOM 700 N N . ALA A 1 96 ? 16.849 -12.756 -4.338 1.00 57.38 96 ALA A N 1
ATOM 701 C CA . ALA A 1 96 ? 17.502 -12.586 -3.043 1.00 57.38 96 ALA A CA 1
ATOM 702 C C . ALA A 1 96 ? 18.326 -11.284 -3.018 1.00 57.38 96 ALA A C 1
ATOM 704 O O . ALA A 1 96 ? 19.180 -11.067 -3.874 1.00 57.38 96 ALA A O 1
ATOM 705 N N . GLY A 1 97 ? 18.051 -10.414 -2.042 1.00 60.03 97 GLY A N 1
ATOM 706 C CA . GLY A 1 97 ? 18.748 -9.133 -1.876 1.00 60.03 97 GLY A CA 1
ATOM 707 C C . GLY A 1 97 ? 18.325 -8.012 -2.836 1.00 60.03 97 GLY A C 1
ATOM 708 O O . GLY A 1 97 ? 18.903 -6.931 -2.766 1.00 60.03 97 GLY A O 1
ATOM 709 N N . ALA A 1 98 ? 17.323 -8.225 -3.697 1.00 68.69 98 ALA A N 1
ATOM 710 C CA . ALA A 1 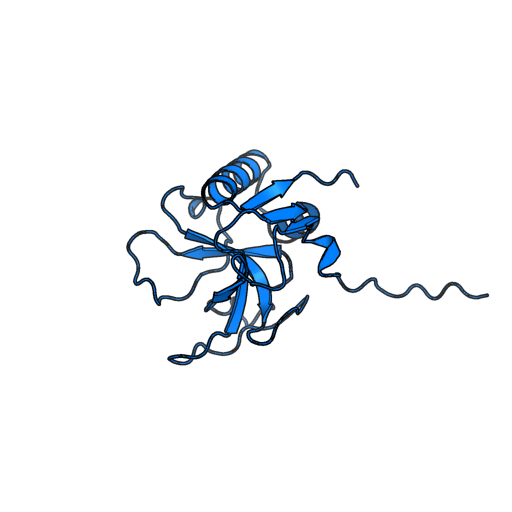98 ? 16.790 -7.194 -4.585 1.00 68.69 98 ALA A CA 1
ATOM 711 C C . ALA A 1 98 ? 15.364 -6.814 -4.173 1.00 68.69 98 ALA A C 1
ATOM 713 O O . ALA A 1 98 ? 14.491 -7.677 -4.112 1.00 68.69 98 ALA A O 1
ATOM 714 N N . PHE A 1 99 ? 15.135 -5.526 -3.910 1.00 79.38 99 PHE A N 1
ATOM 715 C CA . PHE A 1 99 ? 13.803 -4.975 -3.669 1.00 79.38 99 PHE A CA 1
ATOM 716 C C . PHE A 1 99 ? 13.110 -4.647 -4.991 1.00 79.38 99 PHE A C 1
ATOM 718 O O . PHE A 1 99 ? 13.743 -4.123 -5.909 1.00 79.38 99 PHE A O 1
ATOM 725 N N . ASN A 1 100 ? 11.809 -4.916 -5.093 1.00 86.19 100 ASN A N 1
ATOM 726 C CA . ASN A 1 100 ? 11.049 -4.668 -6.321 1.00 86.19 100 ASN A CA 1
ATOM 727 C C . ASN A 1 100 ? 10.083 -3.472 -6.236 1.00 86.19 100 ASN A C 1
ATOM 729 O O . ASN A 1 100 ? 9.591 -3.032 -7.278 1.00 86.19 100 ASN A O 1
ATOM 733 N N . ALA A 1 101 ? 9.861 -2.907 -5.044 1.00 89.12 101 ALA A N 1
ATOM 734 C CA . ALA A 1 101 ? 8.946 -1.790 -4.816 1.00 89.12 101 ALA A CA 1
ATOM 735 C C . ALA A 1 101 ? 9.457 -0.809 -3.749 1.00 89.12 101 ALA A C 1
ATOM 737 O O . ALA A 1 101 ? 10.256 -1.177 -2.887 1.00 89.12 101 ALA A O 1
ATOM 738 N N . VAL A 1 102 ? 8.936 0.420 -3.774 1.00 90.25 102 VAL A N 1
ATOM 739 C CA . VAL A 1 102 ? 9.086 1.407 -2.692 1.00 90.25 102 VAL A CA 1
ATOM 740 C C . VAL A 1 102 ? 7.732 1.728 -2.066 1.00 90.25 102 VAL A C 1
ATOM 742 O O . VAL A 1 102 ? 6.720 1.891 -2.762 1.00 90.25 102 VAL A O 1
ATOM 745 N N . ALA A 1 103 ? 7.705 1.785 -0.736 1.00 91.50 103 ALA A N 1
ATOM 746 C CA . ALA A 1 103 ? 6.478 1.929 0.034 1.00 91.50 103 ALA A CA 1
ATOM 747 C C . ALA A 1 103 ? 6.671 2.713 1.338 1.00 91.50 103 ALA A C 1
ATOM 749 O O . ALA A 1 103 ? 7.771 2.804 1.882 1.00 91.50 103 ALA A O 1
ATOM 750 N N . PHE A 1 104 ? 5.564 3.238 1.860 1.00 90.31 104 PHE A N 1
ATOM 751 C CA . PHE A 1 104 ? 5.478 3.811 3.197 1.00 90.31 104 PHE A CA 1
ATOM 752 C C . PHE A 1 104 ? 5.078 2.736 4.196 1.00 90.31 104 PHE A C 1
ATOM 754 O O . PHE A 1 104 ? 3.924 2.309 4.209 1.00 90.31 104 PHE A O 1
ATOM 761 N N . LYS A 1 105 ? 6.026 2.284 5.016 1.00 86.12 105 LYS A N 1
ATOM 762 C CA . LYS A 1 105 ? 5.798 1.215 6.003 1.00 86.12 105 LYS A CA 1
ATOM 763 C C . LYS A 1 105 ? 5.637 1.756 7.422 1.00 86.12 105 LYS A C 1
ATOM 765 O O . LYS A 1 105 ? 4.835 1.230 8.194 1.00 86.12 105 LYS A O 1
ATOM 770 N N . ARG A 1 106 ? 6.425 2.770 7.792 1.00 82.88 106 ARG A N 1
ATOM 771 C CA . ARG A 1 106 ? 6.419 3.400 9.121 1.00 82.88 106 ARG A CA 1
ATOM 772 C C . ARG A 1 106 ? 6.801 4.868 9.005 1.00 82.88 106 ARG A C 1
ATOM 774 O O . ARG A 1 106 ? 7.539 5.229 8.103 1.00 82.88 106 ARG A O 1
ATOM 781 N N . GLY A 1 107 ? 6.354 5.683 9.951 1.00 76.06 107 GLY A N 1
ATOM 782 C CA . GLY A 1 107 ? 6.777 7.080 10.078 1.00 76.06 107 GLY A CA 1
ATOM 783 C C . GLY A 1 107 ? 5.645 8.075 9.826 1.00 76.06 107 GLY A C 1
ATOM 784 O O . GLY A 1 107 ? 4.639 7.700 9.230 1.00 76.06 107 GLY A O 1
ATOM 785 N N . PRO A 1 108 ? 5.784 9.322 10.314 1.00 79.75 108 PRO A N 1
ATOM 786 C CA . PRO A 1 108 ? 4.735 10.333 10.251 1.00 79.75 108 PRO A CA 1
ATOM 787 C C . PRO A 1 108 ? 4.558 10.822 8.810 1.00 79.75 108 PRO A C 1
ATOM 789 O O . PRO A 1 108 ? 5.216 11.765 8.365 1.00 79.75 108 PRO A O 1
ATOM 792 N N . VAL A 1 109 ? 3.664 10.161 8.081 1.00 86.31 109 VAL A N 1
ATOM 793 C CA . VAL A 1 109 ? 3.266 10.542 6.725 1.00 86.31 109 VAL A CA 1
ATOM 794 C C . VAL A 1 109 ? 1.753 10.689 6.675 1.00 86.31 109 VAL A C 1
ATOM 796 O O . VAL A 1 109 ? 1.019 9.871 7.230 1.00 86.31 109 VAL A O 1
ATOM 799 N N . GLN A 1 110 ? 1.287 11.744 6.015 1.00 85.81 110 GLN A N 1
ATOM 800 C CA . GLN A 1 110 ? -0.122 11.962 5.718 1.00 85.81 110 GLN A CA 1
ATOM 801 C C . GLN A 1 110 ? -0.360 11.683 4.237 1.00 85.81 110 GLN A C 1
ATOM 803 O O . GLN A 1 110 ? 0.264 12.293 3.363 1.00 85.81 110 GLN A O 1
ATOM 808 N N . LEU A 1 111 ? -1.262 10.748 3.961 1.00 88.38 111 LEU A N 1
ATOM 809 C CA . LEU A 1 111 ? -1.641 10.312 2.626 1.00 88.38 111 LEU A CA 1
ATOM 810 C C . LEU A 1 111 ? -3.095 10.689 2.336 1.00 88.38 111 LEU A C 1
ATOM 812 O O . LEU A 1 111 ? -3.959 10.610 3.209 1.00 88.38 111 LEU A O 1
ATOM 816 N N . LYS A 1 112 ? -3.369 11.041 1.085 1.00 88.69 112 LYS A N 1
ATOM 817 C CA . LYS A 1 112 ? -4.711 11.257 0.546 1.00 88.69 112 LYS A CA 1
ATOM 818 C C . LYS A 1 112 ? -5.397 9.913 0.318 1.00 88.69 112 LYS A C 1
ATOM 820 O O . LYS A 1 112 ? -4.819 8.983 -0.248 1.00 88.69 112 LYS A O 1
ATOM 825 N N . ASP A 1 113 ? -6.653 9.804 0.729 1.00 87.88 113 ASP A N 1
ATOM 826 C CA . ASP A 1 113 ? -7.418 8.560 0.647 1.00 87.88 113 ASP A CA 1
ATOM 827 C C . ASP A 1 113 ? -7.910 8.183 -0.760 1.00 87.88 113 ASP A C 1
ATOM 829 O O . ASP A 1 113 ? -8.243 7.017 -0.973 1.00 87.88 113 ASP A O 1
ATOM 833 N N . TYR A 1 114 ? -7.949 9.124 -1.712 1.00 86.06 114 TYR A N 1
ATOM 834 C CA . TYR A 1 114 ? -8.540 8.925 -3.043 1.00 86.06 114 TYR A CA 1
ATOM 835 C C . TYR A 1 114 ? -8.004 7.677 -3.761 1.00 86.06 114 TYR A C 1
ATOM 837 O O . TYR A 1 114 ? -8.775 6.775 -4.096 1.00 86.06 114 TYR A O 1
ATOM 845 N N . TYR A 1 115 ? -6.683 7.575 -3.945 1.00 86.19 115 TYR A N 1
ATOM 846 C CA . TYR A 1 115 ? -6.095 6.418 -4.627 1.00 86.19 115 TYR A CA 1
ATOM 847 C C . TYR A 1 115 ? -6.232 5.136 -3.816 1.00 86.19 115 TYR A C 1
ATOM 849 O O . TYR A 1 115 ? -6.490 4.086 -4.393 1.00 86.19 115 TYR A O 1
ATOM 857 N N . ILE A 1 116 ? -6.129 5.209 -2.489 1.00 88.56 116 ILE A N 1
ATOM 858 C CA . ILE A 1 116 ? -6.261 4.032 -1.624 1.00 88.56 116 ILE A CA 1
ATOM 859 C C . ILE A 1 116 ? -7.679 3.453 -1.741 1.00 88.56 116 ILE A C 1
ATOM 861 O O . ILE A 1 116 ? -7.841 2.249 -1.931 1.00 88.56 116 ILE A O 1
ATOM 865 N N . LYS A 1 117 ? -8.713 4.301 -1.716 1.00 88.38 117 LYS A N 1
ATOM 866 C CA . LYS A 1 117 ? -10.106 3.886 -1.952 1.00 88.38 117 LYS A CA 1
ATOM 867 C C . LYS A 1 117 ? -10.313 3.336 -3.355 1.00 88.38 117 LYS A C 1
ATOM 869 O O . LYS A 1 117 ? -11.015 2.348 -3.517 1.00 88.38 117 LYS A O 1
ATOM 874 N N . LEU A 1 118 ? -9.703 3.962 -4.359 1.00 87.69 118 LEU A N 1
ATOM 875 C CA . LEU A 1 118 ? -9.837 3.530 -5.746 1.00 87.69 118 LEU A CA 1
ATOM 876 C C . LEU A 1 118 ? -9.214 2.144 -5.978 1.00 87.69 118 LEU A C 1
ATOM 878 O O . LEU A 1 118 ? -9.778 1.349 -6.725 1.00 87.69 118 LEU A O 1
ATOM 882 N N . ARG A 1 119 ? -8.089 1.824 -5.321 1.00 88.50 119 ARG A N 1
ATOM 883 C CA . ARG A 1 119 ? -7.458 0.491 -5.407 1.00 88.50 119 ARG A CA 1
ATOM 884 C C . ARG A 1 119 ? -8.176 -0.574 -4.588 1.00 88.50 119 ARG A C 1
ATOM 886 O O . ARG A 1 119 ? -8.191 -1.727 -4.998 1.00 88.50 119 ARG A O 1
ATOM 893 N N . HIS A 1 120 ? -8.808 -0.180 -3.488 1.00 88.38 120 HIS A N 1
ATOM 894 C CA . HIS A 1 120 ? -9.534 -1.078 -2.587 1.00 88.38 120 HIS A CA 1
ATOM 895 C C . HIS A 1 120 ? -11.043 -0.836 -2.626 1.00 88.38 120 HIS A C 1
ATOM 897 O O . HIS A 1 120 ? -11.713 -0.868 -1.595 1.00 88.38 120 HIS A O 1
ATOM 903 N N . ALA A 1 121 ? -11.590 -0.582 -3.820 1.00 87.25 121 ALA A N 1
ATOM 904 C CA . ALA A 1 121 ? -13.009 -0.271 -4.025 1.00 87.25 121 ALA A CA 1
ATOM 905 C C . ALA A 1 121 ? -13.951 -1.423 -3.619 1.00 87.25 121 ALA A C 1
ATOM 907 O O . ALA A 1 121 ? -15.152 -1.226 -3.449 1.00 87.25 121 ALA A O 1
ATOM 908 N N . ASN A 1 122 ? -13.403 -2.627 -3.456 1.00 87.81 122 ASN A N 1
ATOM 909 C CA . ASN A 1 122 ? -14.088 -3.804 -2.937 1.00 87.81 122 ASN A CA 1
ATOM 910 C C . ASN A 1 122 ? -14.280 -3.782 -1.407 1.00 87.81 122 ASN A C 1
ATOM 912 O O . ASN A 1 122 ? -15.078 -4.566 -0.894 1.00 87.81 122 ASN A O 1
ATOM 916 N N . LEU A 1 123 ? -13.572 -2.915 -0.673 1.00 88.50 123 LEU A N 1
ATOM 917 C CA . LEU A 1 123 ? -13.756 -2.748 0.768 1.00 88.50 123 LEU A CA 1
ATOM 918 C C . LEU A 1 123 ? -14.942 -1.824 1.053 1.00 88.50 123 LEU A C 1
ATOM 920 O O . LEU A 1 123 ? -15.064 -0.734 0.494 1.00 88.50 123 LEU A O 1
ATOM 924 N N . ASN A 1 124 ? -15.801 -2.223 1.988 1.00 89.81 124 ASN A N 1
ATOM 925 C CA . ASN A 1 124 ? -16.872 -1.356 2.468 1.00 89.81 124 ASN A CA 1
ATOM 926 C C . ASN A 1 124 ? -16.343 -0.273 3.431 1.00 89.81 124 ASN A C 1
ATOM 928 O O . ASN A 1 124 ? -15.199 -0.310 3.890 1.00 89.81 124 ASN A O 1
ATOM 932 N N . ALA A 1 125 ? -17.195 0.695 3.776 1.00 87.31 125 ALA A N 1
ATOM 933 C CA . ALA A 1 125 ? -16.810 1.833 4.612 1.00 87.31 125 ALA A CA 1
ATOM 934 C C . ALA A 1 125 ? -16.252 1.426 5.990 1.00 87.31 125 ALA A C 1
ATOM 936 O O . ALA A 1 125 ? -15.289 2.032 6.463 1.00 87.31 125 ALA A O 1
ATOM 937 N N . THR A 1 126 ? -16.818 0.391 6.619 1.00 90.06 126 THR A N 1
ATOM 938 C CA . THR A 1 126 ? -16.361 -0.115 7.922 1.00 90.06 126 THR A CA 1
ATOM 939 C C . THR A 1 126 ? -14.983 -0.760 7.810 1.00 90.06 126 THR A C 1
ATOM 941 O O . THR A 1 126 ? -14.098 -0.458 8.604 1.00 90.06 126 THR A O 1
ATOM 944 N N . GLN A 1 127 ? -14.769 -1.588 6.787 1.00 92.06 127 GLN A N 1
ATOM 945 C CA . GLN A 1 127 ? -13.481 -2.234 6.521 1.00 92.06 127 GLN A CA 1
ATOM 946 C C . GLN A 1 127 ? -12.399 -1.201 6.199 1.00 92.06 127 GLN A C 1
ATOM 948 O O . GLN A 1 127 ? -11.287 -1.278 6.718 1.00 92.06 127 GLN A O 1
ATOM 953 N N . PHE A 1 128 ? -12.735 -0.184 5.405 1.00 89.56 128 PHE A N 1
ATOM 954 C CA . PHE A 1 128 ? -11.819 0.911 5.109 1.00 89.56 128 PHE A CA 1
ATOM 955 C C . PHE A 1 128 ? -11.495 1.749 6.355 1.00 89.56 128 PHE A C 1
ATOM 957 O O . PHE A 1 128 ? -10.365 2.201 6.526 1.00 89.56 128 PHE A O 1
ATOM 964 N N . ALA A 1 129 ? -12.453 1.944 7.266 1.00 89.88 129 ALA A N 1
ATOM 965 C CA . ALA A 1 129 ? -12.180 2.579 8.553 1.00 89.88 129 ALA A CA 1
ATOM 966 C C . ALA A 1 129 ? -11.201 1.748 9.398 1.00 89.88 129 ALA A C 1
ATOM 968 O O . ALA A 1 129 ? -10.233 2.304 9.912 1.00 89.88 129 ALA A O 1
ATOM 969 N N . SER A 1 130 ? -11.380 0.424 9.464 1.00 92.12 130 SER A N 1
ATOM 970 C CA . SER A 1 130 ? -10.423 -0.477 10.120 1.00 92.12 130 SER A CA 1
ATOM 971 C C . SER A 1 130 ? -9.031 -0.410 9.485 1.00 92.12 130 SER A C 1
ATOM 973 O O . SER A 1 130 ? -8.040 -0.371 10.210 1.00 92.12 130 SER A O 1
ATOM 975 N N . LEU A 1 131 ? -8.949 -0.318 8.151 1.00 91.56 131 LEU A N 1
ATOM 976 C CA . LEU A 1 131 ? -7.687 -0.145 7.428 1.00 91.56 131 LEU A CA 1
ATOM 977 C C . LEU A 1 131 ? -6.963 1.149 7.832 1.00 91.56 131 LEU A C 1
ATOM 979 O O . LEU A 1 131 ? -5.757 1.147 8.074 1.00 91.56 131 LEU A O 1
ATOM 983 N N . LYS A 1 132 ? -7.698 2.259 7.951 1.00 91.19 132 LYS A N 1
ATOM 984 C CA . LYS A 1 132 ? -7.126 3.537 8.402 1.00 91.19 132 LYS A CA 1
ATOM 985 C C . LYS A 1 132 ? -6.584 3.448 9.825 1.00 91.19 132 LYS A C 1
ATOM 987 O O . LYS A 1 132 ? -5.503 3.964 10.089 1.00 91.19 132 LYS A O 1
ATOM 992 N N . GLU A 1 133 ? -7.298 2.775 10.722 1.00 90.88 133 GLU A N 1
ATOM 993 C CA . GLU A 1 133 ? -6.854 2.605 12.108 1.00 90.88 133 GLU A CA 1
ATOM 994 C C . GLU A 1 133 ? -5.573 1.763 12.213 1.00 90.88 133 GLU A C 1
ATOM 996 O O . GLU A 1 133 ? -4.680 2.110 12.987 1.00 90.88 133 GLU A O 1
ATOM 1001 N N . VAL A 1 134 ? -5.430 0.691 11.422 1.00 92.12 134 VAL A N 1
ATOM 1002 C CA . VAL A 1 134 ? -4.188 -0.108 11.432 1.00 92.12 134 VAL A CA 1
ATOM 1003 C C . VAL A 1 134 ? -3.006 0.656 10.827 1.00 92.12 134 VAL A C 1
ATOM 1005 O O . VAL A 1 134 ? -1.930 0.652 11.420 1.00 92.12 134 VAL A O 1
ATOM 1008 N N . LEU A 1 135 ? -3.209 1.400 9.733 1.00 90.31 135 LEU A N 1
ATOM 1009 C CA . LEU A 1 135 ? -2.166 2.247 9.137 1.00 90.31 135 LEU A CA 1
ATOM 1010 C C . LEU A 1 135 ? -1.724 3.359 10.098 1.00 90.31 135 LEU A C 1
ATOM 1012 O O . LEU A 1 135 ? -0.526 3.596 10.283 1.00 90.31 135 LEU A O 1
ATOM 1016 N N . LYS A 1 136 ? -2.683 3.977 10.796 1.00 89.06 136 LYS A N 1
ATOM 1017 C CA . LYS A 1 136 ? -2.421 5.029 11.782 1.00 89.06 136 LYS A CA 1
ATOM 1018 C C . LYS A 1 136 ? -1.552 4.534 12.937 1.00 89.06 136 LYS A C 1
ATOM 1020 O O . LYS A 1 136 ? -0.683 5.273 13.394 1.00 89.06 136 LYS A O 1
ATOM 1025 N N . LYS A 1 137 ? -1.713 3.278 13.374 1.00 88.00 137 LYS A N 1
ATOM 1026 C CA . LYS A 1 137 ? -0.839 2.661 14.393 1.00 88.00 137 LYS A CA 1
ATOM 1027 C C . LYS A 1 137 ? 0.620 2.535 13.940 1.00 88.00 137 LYS A C 1
ATOM 1029 O O . LYS A 1 137 ? 1.504 2.496 14.789 1.00 88.00 137 LYS A O 1
ATOM 1034 N N . GLN A 1 138 ? 0.883 2.515 12.633 1.00 86.31 138 GLN A N 1
ATOM 1035 C CA . GLN A 1 138 ? 2.236 2.520 12.059 1.00 86.31 138 GLN A CA 1
ATOM 1036 C C . GLN A 1 138 ? 2.760 3.936 11.748 1.00 86.31 138 GLN A C 1
ATOM 1038 O O . GLN A 1 138 ? 3.869 4.086 11.233 1.00 86.31 138 GLN A O 1
ATOM 1043 N N . GLY A 1 139 ? 1.988 4.980 12.069 1.00 83.12 139 GLY A N 1
ATOM 1044 C CA . GLY A 1 139 ? 2.316 6.379 11.778 1.00 83.12 139 GLY A CA 1
ATOM 1045 C C . GLY A 1 139 ? 1.872 6.860 10.393 1.00 83.12 139 GLY A C 1
ATOM 1046 O O . GLY A 1 139 ? 1.999 8.047 10.103 1.00 83.12 139 GLY A O 1
ATOM 1047 N N . VAL A 1 140 ? 1.298 5.975 9.569 1.00 87.94 140 VAL A N 1
ATOM 1048 C CA . VAL A 1 140 ? 0.770 6.306 8.240 1.00 87.94 140 VAL A CA 1
ATOM 1049 C C . VAL A 1 140 ? -0.672 6.785 8.393 1.00 87.94 140 VAL A C 1
ATOM 1051 O O . VAL A 1 140 ? -1.598 5.997 8.584 1.00 87.94 140 VAL A O 1
ATOM 1054 N N . ILE A 1 141 ? -0.877 8.096 8.340 1.00 85.75 141 ILE A N 1
ATOM 1055 C CA . ILE A 1 141 ? -2.187 8.720 8.518 1.00 85.75 141 ILE A CA 1
ATOM 1056 C C . ILE A 1 141 ? -2.837 8.884 7.147 1.00 85.75 141 ILE A C 1
ATOM 1058 O O . ILE A 1 141 ? -2.280 9.521 6.261 1.00 85.75 141 ILE A O 1
ATOM 1062 N N . VAL A 1 142 ? -4.031 8.325 6.968 1.00 85.19 142 VAL A N 1
ATOM 1063 C CA . VAL A 1 142 ? -4.813 8.490 5.737 1.00 85.19 142 VAL A CA 1
ATOM 1064 C C . VAL A 1 142 ? -5.929 9.498 5.990 1.00 85.19 142 VAL A C 1
ATOM 1066 O O . VAL A 1 142 ? -6.849 9.227 6.769 1.00 85.19 142 VAL A O 1
ATOM 1069 N N . GLU A 1 143 ? -5.850 10.651 5.334 1.00 83.56 143 GLU A N 1
ATOM 1070 C CA . GLU A 1 143 ? -6.813 11.742 5.471 1.00 83.56 143 GLU A CA 1
ATOM 1071 C C . GLU A 1 143 ? -7.846 11.733 4.344 1.00 83.56 143 GLU A C 1
ATOM 1073 O O . GLU A 1 143 ? -7.553 11.419 3.187 1.00 83.56 143 GLU A O 1
ATOM 1078 N N . LEU A 1 144 ? -9.086 12.065 4.714 1.00 73.69 144 LEU A N 1
ATOM 1079 C CA . LEU A 1 144 ? -10.183 12.209 3.767 1.00 73.69 144 LEU A CA 1
ATOM 1080 C C . LEU A 1 144 ? -9.900 13.413 2.871 1.00 73.69 144 LEU A C 1
ATOM 1082 O O . LEU A 1 144 ? -9.866 14.545 3.349 1.00 73.69 144 LEU A O 1
ATOM 1086 N N . THR A 1 145 ? -9.763 13.174 1.574 1.00 60.62 145 THR A N 1
ATOM 1087 C CA . THR A 1 145 ? -9.710 14.253 0.591 1.00 60.62 145 THR A CA 1
ATOM 1088 C C . THR A 1 145 ? -11.136 14.507 0.121 1.00 60.62 145 THR A C 1
ATOM 1090 O O . THR A 1 145 ? -11.776 13.619 -0.444 1.00 60.62 145 THR A O 1
ATOM 1093 N N . VAL A 1 146 ? -11.666 15.697 0.406 1.00 49.19 146 VAL A N 1
ATOM 1094 C CA . VAL A 1 146 ? -12.915 16.150 -0.218 1.00 49.19 146 VAL A CA 1
ATOM 1095 C C . VAL A 1 146 ? -12.583 16.448 -1.679 1.00 49.19 146 VAL A C 1
ATOM 1097 O O . VAL A 1 146 ? -11.630 17.182 -1.940 1.00 49.19 146 VAL A O 1
ATOM 1100 N N . ALA A 1 147 ? -13.296 15.791 -2.593 1.00 41.97 147 ALA A N 1
ATOM 1101 C CA . ALA A 1 147 ? -13.145 15.974 -4.035 1.00 41.97 147 ALA A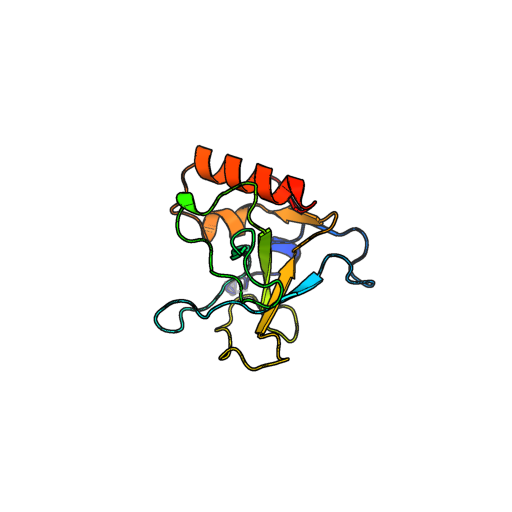 CA 1
ATOM 1102 C C . ALA A 1 147 ? -13.537 17.390 -4.475 1.00 41.97 147 ALA A C 1
ATOM 1104 O O . ALA A 1 147 ? -14.489 17.942 -3.874 1.00 41.97 147 ALA A O 1
#